Protein AF-A0A0D2YF68-F1 (afdb_monomer_lite)

Foldseek 3Di:
DVVVVDDDDDDDDDDFQQFQAPGRHQDPVDPLRDDDLDDLVSLLVSLVRGDADFLDPPSRNLLSCCVPPQQVVQCVVVVRFGWFWWADPVRDIDIDRDSVVVSVCRNVVVQTSVGSSVSSSVSVCVVSVVVNVVCVVDPVSVVVCCVVDPDDDDPDD

pLDDT: mean 88.06, std 10.95, range [47.25, 97.62]

Radius of gyration: 19.07 Å; chains: 1; bounding box: 43×55×58 Å

Organism: Fusarium oxysporum (strain Fo5176) (NCBI:txid660025)

InterPro domains:
  IPR002305 Aminoacyl-tRNA synthetase, class Ic [PF00579] (5-128)
  IPR050489 Tyrosine--tRNA ligase [PTHR46264] (6-148)

Sequence (157 aa):
MPKLGYKVRAHLMNAMVPGLGEAQKMSSSEPSSKINLDTPEEVAKKLRKAVCVPKQVEGNGIIAFIEHVIFHVESLKTGGKPRFTAETREGEVLVYEDIFQLKEDYESDTLTPQILKPALIKALNDLLGPTRKDFDANEDSKRVADLAYPAEVKPEE

Structure (mmCIF, N/CA/C/O backbone):
data_AF-A0A0D2YF68-F1
#
_entry.id   AF-A0A0D2YF68-F1
#
loop_
_atom_site.group_PDB
_atom_site.id
_atom_site.type_symbol
_atom_site.label_atom_id
_atom_site.label_alt_id
_atom_site.label_comp_id
_atom_site.label_asym_id
_atom_site.label_entity_id
_atom_site.label_seq_id
_atom_site.pdbx_PDB_ins_code
_atom_site.Cartn_x
_atom_site.Cartn_y
_atom_site.Cartn_z
_atom_site.occupancy
_atom_site.B_iso_or_equiv
_atom_site.auth_seq_id
_atom_site.auth_comp_id
_atom_site.auth_asym_id
_atom_site.auth_atom_id
_atom_site.pdbx_PDB_model_num
ATOM 1 N N . MET A 1 1 ? -5.667 -20.732 -29.739 1.00 65.62 1 MET A N 1
ATOM 2 C CA . MET A 1 1 ? -6.301 -20.388 -31.031 1.00 65.62 1 MET A CA 1
ATOM 3 C C . MET A 1 1 ? -6.826 -21.667 -31.686 1.00 65.62 1 MET A C 1
ATOM 5 O O . MET A 1 1 ? -6.133 -22.243 -32.518 1.00 65.62 1 MET A O 1
ATOM 9 N N . PRO 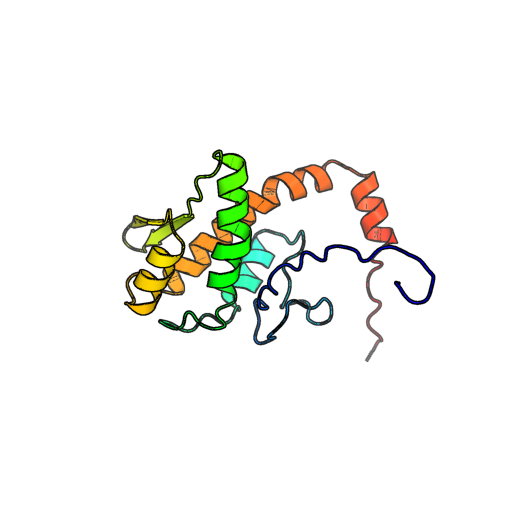A 1 2 ? -8.023 -22.142 -31.297 1.00 81.75 2 PRO A N 1
ATOM 10 C CA . PRO A 1 2 ? -8.534 -23.449 -31.736 1.00 81.75 2 PRO A CA 1
ATOM 11 C C . PRO A 1 2 ? -8.757 -23.540 -33.247 1.00 81.75 2 PRO A C 1
ATOM 13 O O . PRO A 1 2 ? -8.491 -24.573 -33.846 1.00 81.75 2 PRO A O 1
ATOM 16 N N . LYS A 1 3 ? -9.143 -22.420 -33.878 1.00 87.88 3 LYS A N 1
ATOM 17 C CA . LYS A 1 3 ? -9.296 -22.302 -35.339 1.00 87.88 3 LYS A CA 1
ATOM 18 C C . LYS A 1 3 ? -7.991 -22.517 -36.122 1.00 87.88 3 LYS A C 1
ATOM 20 O O . LYS A 1 3 ? -8.045 -22.783 -37.311 1.00 87.88 3 LYS A O 1
ATOM 25 N N . LEU A 1 4 ? -6.839 -22.413 -35.457 1.00 92.50 4 LEU A N 1
ATOM 26 C CA . LEU A 1 4 ? -5.508 -22.672 -36.017 1.00 92.50 4 LEU A CA 1
ATOM 27 C C . LEU A 1 4 ? -4.939 -24.032 -35.555 1.00 92.50 4 LEU A C 1
ATOM 29 O O . LEU A 1 4 ? -3.745 -24.267 -35.679 1.00 92.50 4 LEU A O 1
ATOM 33 N N . GLY A 1 5 ? -5.760 -24.911 -34.963 1.00 91.88 5 GLY A N 1
ATOM 34 C CA . GLY A 1 5 ? -5.340 -26.241 -34.495 1.00 91.88 5 GLY A CA 1
ATOM 35 C C . GLY A 1 5 ? -4.608 -26.262 -33.146 1.00 91.88 5 GLY A C 1
ATOM 36 O O . GLY A 1 5 ? -4.241 -27.329 -32.658 1.00 91.88 5 GLY A O 1
ATOM 37 N N . TYR A 1 6 ? -4.417 -25.109 -32.495 1.00 93.38 6 TYR A N 1
ATOM 38 C CA . TYR A 1 6 ? -3.774 -25.042 -31.180 1.00 93.38 6 TYR A CA 1
ATOM 39 C C . TYR A 1 6 ? -4.748 -25.326 -30.034 1.00 93.38 6 TYR A C 1
ATOM 41 O O . TYR A 1 6 ? -5.864 -24.798 -30.007 1.00 93.38 6 TYR A O 1
ATOM 49 N N . LYS A 1 7 ? -4.271 -26.057 -29.017 1.00 92.94 7 LYS A N 1
ATOM 50 C CA . LYS A 1 7 ? -5.004 -26.311 -27.766 1.00 92.94 7 LYS A CA 1
ATOM 51 C C . LYS A 1 7 ? -5.446 -25.005 -27.089 1.00 92.94 7 LYS A C 1
ATOM 53 O O . LYS A 1 7 ? -4.737 -23.993 -27.124 1.00 92.94 7 LYS A O 1
ATOM 58 N N . VAL A 1 8 ? -6.623 -25.039 -26.460 1.00 91.19 8 VAL A N 1
ATOM 59 C CA . VAL A 1 8 ? -7.107 -23.955 -25.590 1.00 91.19 8 VAL A CA 1
ATOM 60 C C . VAL A 1 8 ? -6.171 -23.838 -24.385 1.00 91.19 8 VAL A C 1
ATOM 62 O O . VAL A 1 8 ? -5.660 -24.841 -23.888 1.00 91.19 8 VAL A O 1
ATOM 65 N N . ARG A 1 9 ? -5.907 -22.606 -23.950 1.00 92.56 9 ARG A N 1
ATOM 66 C CA . ARG A 1 9 ? -5.086 -22.314 -22.773 1.00 92.56 9 ARG A CA 1
ATOM 67 C C . ARG A 1 9 ? -5.986 -21.968 -21.594 1.00 92.56 9 ARG A C 1
ATOM 69 O O . ARG A 1 9 ? -7.049 -21.381 -21.788 1.00 92.56 9 ARG A O 1
ATOM 76 N N . ALA A 1 10 ? -5.547 -22.333 -20.396 1.00 93.56 10 ALA A N 1
ATOM 77 C CA . ALA A 1 10 ? -6.117 -21.781 -19.178 1.00 93.56 10 ALA A CA 1
ATOM 78 C C . ALA A 1 10 ? -5.748 -20.293 -19.089 1.00 93.56 10 ALA A C 1
ATOM 80 O O . ALA A 1 10 ? -4.631 -19.916 -19.447 1.00 93.56 10 ALA A O 1
ATOM 81 N N . HIS A 1 11 ? -6.686 -19.469 -18.625 1.00 92.75 11 HIS A N 1
ATOM 82 C CA . HIS A 1 11 ? -6.472 -18.045 -18.383 1.00 92.75 11 HIS A CA 1
ATOM 83 C C . HIS A 1 11 ? -6.712 -17.786 -16.900 1.00 92.75 11 HIS A C 1
ATOM 85 O O . HIS A 1 11 ? -7.799 -18.054 -16.393 1.00 92.75 11 HIS A O 1
ATOM 91 N N . LEU A 1 12 ? -5.685 -17.297 -16.215 1.00 91.44 12 LEU A N 1
ATOM 92 C CA . LEU A 1 12 ? -5.753 -16.856 -14.828 1.00 91.44 12 LEU A CA 1
ATOM 93 C C . LEU A 1 12 ? -5.704 -15.332 -14.864 1.00 91.44 12 LEU A C 1
ATOM 95 O O . LEU A 1 12 ? -4.731 -14.763 -15.354 1.00 91.44 12 LEU A O 1
ATOM 99 N N . MET A 1 13 ? -6.779 -14.688 -14.422 1.00 89.56 13 MET A N 1
ATOM 100 C CA . MET A 1 13 ? -6.918 -13.233 -14.443 1.00 89.56 13 MET A CA 1
ATOM 101 C C . MET A 1 13 ? -6.995 -12.743 -13.004 1.00 89.56 13 MET A C 1
ATOM 103 O O . MET A 1 13 ? -7.874 -13.163 -12.254 1.00 89.56 13 MET A O 1
ATOM 107 N N . ASN A 1 14 ? -6.062 -11.882 -12.613 1.00 85.00 14 ASN A N 1
ATOM 108 C CA . ASN A 1 14 ? -6.109 -11.209 -11.325 1.00 85.00 14 ASN A CA 1
ATOM 109 C C . ASN A 1 14 ? -7.196 -10.125 -11.324 1.00 85.00 14 ASN A C 1
ATOM 111 O O . ASN A 1 14 ? -7.542 -9.567 -12.367 1.00 85.00 14 ASN A O 1
ATOM 115 N N . ALA A 1 15 ? -7.712 -9.813 -10.137 1.00 82.12 15 ALA A N 1
ATOM 116 C CA . ALA A 1 15 ? -8.609 -8.680 -9.961 1.00 82.12 15 ALA A CA 1
ATOM 117 C C . ALA A 1 15 ? -7.890 -7.361 -10.293 1.00 82.12 15 ALA A C 1
ATOM 119 O O . ALA A 1 15 ? -6.681 -7.215 -10.086 1.00 82.12 15 ALA A O 1
ATOM 120 N N . MET A 1 16 ? -8.653 -6.395 -10.802 1.00 78.56 16 MET A N 1
ATOM 121 C CA . MET A 1 16 ? -8.157 -5.044 -11.042 1.00 78.56 16 MET A CA 1
ATOM 122 C C . MET A 1 16 ? -8.136 -4.278 -9.724 1.00 78.56 16 MET A C 1
ATOM 124 O O . MET A 1 16 ? -9.183 -4.062 -9.119 1.00 78.56 16 MET A O 1
ATOM 128 N N . VAL A 1 17 ? -6.952 -3.845 -9.297 1.00 79.50 17 VAL A N 1
ATOM 129 C CA . VAL A 1 17 ? -6.811 -2.992 -8.113 1.00 79.50 17 VAL A CA 1
ATOM 130 C C . VAL A 1 17 ? -7.228 -1.559 -8.488 1.00 79.50 17 VAL A C 1
ATOM 132 O O . VAL A 1 17 ? -6.707 -1.027 -9.478 1.00 79.50 17 VAL A O 1
ATOM 135 N N . PRO A 1 18 ? -8.160 -0.930 -7.746 1.00 79.44 18 PRO A N 1
ATOM 136 C CA . PRO A 1 18 ? -8.562 0.453 -7.982 1.00 79.44 18 PRO A CA 1
ATOM 137 C C . PRO A 1 18 ? -7.382 1.429 -7.892 1.00 79.44 18 PRO A C 1
ATOM 139 O O . PRO A 1 18 ? -6.386 1.170 -7.214 1.00 79.44 18 PRO A O 1
ATOM 142 N N . GLY A 1 19 ? -7.503 2.565 -8.580 1.00 72.31 19 GLY A N 1
ATOM 143 C CA . GLY A 1 19 ? -6.541 3.659 -8.470 1.00 72.31 19 GLY A CA 1
ATOM 144 C C . GLY A 1 19 ? -6.500 4.264 -7.067 1.00 72.31 19 GLY A C 1
ATOM 145 O O . GLY A 1 19 ? -7.449 4.155 -6.295 1.00 72.31 19 GLY A O 1
ATOM 146 N N . LEU A 1 20 ? -5.387 4.926 -6.739 1.00 71.69 20 LEU A N 1
ATOM 147 C CA . LEU A 1 20 ? -5.269 5.667 -5.480 1.00 71.69 20 LEU A CA 1
ATOM 148 C C . LEU A 1 20 ? -5.943 7.046 -5.552 1.00 71.69 20 LEU A C 1
ATOM 150 O O . LEU A 1 20 ? -6.283 7.602 -4.519 1.00 71.69 20 LEU A O 1
ATOM 154 N N . GLY A 1 21 ? -6.133 7.616 -6.743 1.00 64.69 21 GLY A N 1
ATOM 155 C CA . GLY A 1 21 ? -6.812 8.904 -6.938 1.00 64.69 21 GLY A CA 1
ATOM 156 C C . GLY A 1 21 ? -8.324 8.774 -7.145 1.00 64.69 21 GLY A C 1
ATOM 157 O O . GLY A 1 21 ? -8.923 7.758 -6.818 1.00 64.69 21 GLY A O 1
ATOM 158 N N . GLU A 1 22 ? -8.935 9.799 -7.745 1.00 58.62 22 GLU A N 1
ATOM 159 C CA . GLU A 1 22 ? -10.323 9.737 -8.246 1.00 58.62 22 GLU A CA 1
ATOM 160 C C . GLU A 1 22 ? -10.471 8.786 -9.447 1.00 58.62 22 GLU A C 1
ATOM 162 O O . GLU A 1 22 ? -11.573 8.364 -9.795 1.00 58.62 22 GLU A O 1
ATOM 167 N N . ALA A 1 23 ? -9.356 8.418 -10.082 1.00 58.28 23 ALA A N 1
ATOM 168 C CA . ALA A 1 23 ? -9.344 7.470 -11.178 1.00 58.28 23 ALA A CA 1
ATOM 169 C C . ALA A 1 23 ? -9.698 6.052 -10.709 1.00 58.28 23 ALA A C 1
ATOM 171 O O . ALA A 1 23 ? -9.036 5.455 -9.861 1.00 58.28 23 ALA A O 1
ATOM 172 N N . GLN A 1 24 ? -10.684 5.455 -11.382 1.00 60.31 24 GLN A N 1
ATOM 173 C CA . GLN A 1 24 ? -11.132 4.075 -11.166 1.00 60.31 24 GLN A CA 1
ATOM 174 C C . GLN A 1 24 ? -10.032 3.026 -11.445 1.00 60.31 24 GLN A C 1
ATOM 176 O O . GLN A 1 24 ? -10.171 1.861 -11.074 1.00 60.31 24 GLN A O 1
ATOM 181 N N . LYS A 1 25 ? -8.933 3.413 -12.107 1.00 65.50 25 LYS A N 1
ATOM 182 C CA . LYS A 1 25 ? -7.824 2.533 -12.501 1.00 65.50 25 LYS A CA 1
ATOM 183 C C . LYS A 1 25 ? -6.484 3.190 -12.184 1.00 65.50 25 LYS A C 1
ATOM 185 O O . LYS A 1 25 ? -6.302 4.371 -12.464 1.00 65.50 25 LYS A O 1
ATOM 190 N N . MET A 1 26 ? -5.521 2.411 -11.689 1.00 62.38 26 MET A N 1
ATOM 191 C CA . MET A 1 26 ? -4.115 2.827 -11.716 1.00 62.38 26 MET A CA 1
ATOM 192 C C . MET A 1 26 ? -3.665 2.929 -13.179 1.00 62.38 26 MET A C 1
ATOM 194 O O . MET A 1 26 ? -3.656 1.925 -13.892 1.00 62.38 26 MET A O 1
ATOM 198 N N . SER A 1 27 ? -3.322 4.132 -13.644 1.00 65.06 27 SER A N 1
ATOM 199 C CA . SER A 1 27 ? -2.884 4.371 -15.022 1.00 65.06 27 SER A CA 1
ATOM 200 C C . SER A 1 27 ? -1.593 5.180 -15.050 1.00 65.06 27 SER A C 1
ATOM 202 O O . SER A 1 27 ? -1.402 6.112 -14.274 1.00 65.06 27 SER A O 1
ATOM 204 N N . SER A 1 28 ? -0.703 4.867 -15.994 1.00 63.16 28 SER A N 1
ATOM 205 C CA . SER A 1 28 ? 0.512 5.661 -16.206 1.00 63.16 28 SER A CA 1
ATOM 206 C C . SER A 1 28 ? 0.240 7.077 -16.710 1.00 63.16 28 SER A C 1
ATOM 208 O O . SER A 1 28 ? 1.127 7.913 -16.575 1.00 63.16 28 SER A O 1
ATOM 210 N N . SER A 1 29 ? -0.959 7.345 -17.236 1.00 64.12 29 SER A N 1
ATOM 211 C CA . SER A 1 29 ? -1.376 8.659 -17.742 1.00 64.12 29 SER A CA 1
ATOM 212 C C . SER A 1 29 ? -1.623 9.693 -16.640 1.00 64.12 29 SER A C 1
ATOM 214 O O . SER A 1 29 ? -1.564 10.885 -16.911 1.00 64.12 29 SER A O 1
ATOM 216 N N . GLU A 1 30 ? -1.879 9.257 -15.403 1.00 66.56 30 GLU A N 1
ATOM 217 C CA . GLU A 1 30 ? -2.088 10.149 -14.261 1.00 66.56 30 GLU A CA 1
ATOM 218 C C . GLU A 1 30 ? -0.990 9.924 -13.215 1.00 66.56 30 GLU A C 1
ATOM 220 O O . GLU A 1 30 ? -1.040 8.932 -12.474 1.00 66.56 30 GLU A O 1
ATOM 225 N N . PRO A 1 31 ? -0.004 10.834 -13.102 1.00 68.94 31 PRO A N 1
ATOM 226 C CA . PRO A 1 31 ? 1.150 10.657 -12.218 1.00 68.94 31 PRO A CA 1
ATOM 227 C C . PRO A 1 31 ? 0.793 10.445 -10.738 1.00 68.94 31 PRO A C 1
ATOM 229 O O . PRO A 1 31 ? 1.525 9.775 -10.010 1.00 68.94 31 PRO A O 1
ATOM 232 N N . SER A 1 32 ? -0.337 10.996 -10.280 1.00 69.56 32 SER A N 1
ATOM 233 C CA . SER A 1 32 ? -0.834 10.841 -8.907 1.00 69.56 32 SER A CA 1
ATOM 234 C C . SER A 1 32 ? -1.592 9.538 -8.654 1.00 69.56 32 SER A C 1
ATOM 236 O O . SER A 1 32 ? -1.812 9.201 -7.494 1.00 69.56 32 SER A O 1
ATOM 238 N N . SER A 1 33 ? -1.995 8.811 -9.700 1.00 72.50 33 SER A N 1
ATOM 239 C CA . SER A 1 33 ? -2.818 7.599 -9.574 1.00 72.50 33 SER A CA 1
ATOM 240 C C . SER A 1 33 ? -2.006 6.330 -9.285 1.00 72.50 33 SER A C 1
ATOM 242 O O . SER A 1 33 ? -2.585 5.327 -8.867 1.00 72.50 33 SER A O 1
ATOM 244 N N . LYS A 1 34 ? -0.678 6.375 -9.480 1.00 78.88 34 LYS A N 1
ATOM 245 C CA . LYS A 1 34 ? 0.250 5.243 -9.329 1.00 78.88 34 LYS A CA 1
ATOM 246 C C . LYS A 1 34 ? 1.344 5.512 -8.296 1.00 78.88 34 LYS A C 1
ATOM 248 O O . LYS A 1 34 ? 1.860 6.629 -8.207 1.00 78.88 34 LYS A O 1
ATOM 253 N N . ILE A 1 35 ? 1.740 4.466 -7.576 1.00 82.44 35 ILE A N 1
ATOM 254 C CA . ILE A 1 35 ? 2.965 4.442 -6.766 1.00 82.44 35 ILE A CA 1
ATOM 255 C C . ILE A 1 35 ? 4.047 3.735 -7.579 1.00 82.44 35 ILE A C 1
ATOM 257 O O . ILE A 1 35 ? 3.830 2.620 -8.049 1.00 82.44 35 ILE A O 1
ATOM 261 N N . ASN A 1 36 ? 5.182 4.400 -7.773 1.00 83.44 36 ASN A N 1
ATOM 262 C CA . ASN A 1 36 ? 6.365 3.823 -8.409 1.00 83.44 36 ASN A CA 1
ATOM 263 C C . ASN A 1 36 ? 7.423 3.497 -7.334 1.00 83.44 36 ASN A C 1
ATOM 265 O O . ASN A 1 36 ? 7.112 3.458 -6.142 1.00 83.44 36 ASN A O 1
ATOM 269 N N . LEU A 1 37 ? 8.690 3.359 -7.728 1.00 84.56 37 LEU A N 1
ATOM 270 C CA . LEU A 1 37 ? 9.867 3.488 -6.855 1.00 84.56 37 LEU A CA 1
ATOM 271 C C . LEU A 1 37 ? 10.043 4.923 -6.300 1.00 84.56 37 LEU A C 1
ATOM 273 O O . LEU A 1 37 ? 11.149 5.432 -6.169 1.00 84.56 37 LEU A O 1
ATOM 277 N N . ASP A 1 38 ? 8.928 5.579 -5.976 1.00 87.06 38 ASP A N 1
ATOM 278 C CA . ASP A 1 38 ? 8.862 6.931 -5.437 1.00 87.06 38 ASP A CA 1
ATOM 279 C C . ASP A 1 38 ? 9.583 7.001 -4.088 1.00 87.06 38 ASP A C 1
ATOM 281 O O . ASP A 1 38 ? 9.700 5.994 -3.387 1.00 87.06 38 ASP A O 1
ATOM 285 N N . THR A 1 39 ? 9.991 8.188 -3.661 1.00 92.50 39 THR A N 1
ATOM 286 C CA . THR A 1 39 ? 10.538 8.420 -2.317 1.00 92.50 39 THR A CA 1
ATOM 287 C C . THR A 1 39 ? 9.477 8.217 -1.221 1.00 92.50 39 THR A C 1
ATOM 289 O O . THR A 1 39 ? 8.270 8.258 -1.489 1.00 92.50 39 THR A O 1
ATOM 292 N N . PRO A 1 40 ? 9.876 8.021 0.054 1.00 94.31 40 PRO A N 1
ATOM 293 C CA . PRO A 1 40 ? 8.914 7.899 1.150 1.00 94.31 40 PRO A CA 1
ATOM 294 C C . PRO A 1 40 ? 7.938 9.072 1.274 1.00 94.31 40 PRO A C 1
ATOM 296 O O . PRO A 1 40 ? 6.760 8.880 1.591 1.00 94.31 40 PRO A O 1
ATOM 299 N N . GLU A 1 41 ? 8.418 10.280 0.991 1.00 93.19 41 GLU A N 1
ATOM 300 C CA . GLU A 1 41 ? 7.632 11.509 1.045 1.00 93.19 41 GLU A CA 1
ATOM 301 C C . GLU A 1 41 ? 6.586 11.568 -0.071 1.00 93.19 41 GLU A C 1
ATOM 303 O O . GLU A 1 41 ? 5.437 11.946 0.169 1.00 93.19 41 GLU A O 1
ATOM 308 N N . GLU A 1 42 ? 6.949 11.141 -1.279 1.00 91.50 42 GLU A N 1
ATOM 309 C CA . GLU A 1 42 ? 6.043 11.075 -2.425 1.00 91.50 42 GLU A CA 1
ATOM 310 C C . GLU A 1 42 ? 4.953 10.022 -2.232 1.00 91.50 42 GLU A C 1
ATOM 312 O O . GLU A 1 42 ? 3.780 10.313 -2.482 1.00 91.50 42 GLU A O 1
ATOM 317 N N . VAL A 1 43 ? 5.304 8.843 -1.705 1.00 92.50 43 VAL A N 1
ATOM 318 C CA . VAL A 1 43 ? 4.325 7.814 -1.312 1.00 92.50 43 VAL A CA 1
ATOM 319 C C . VAL A 1 43 ? 3.332 8.391 -0.306 1.00 92.50 43 VAL A C 1
ATOM 321 O O . VAL A 1 43 ? 2.117 8.303 -0.502 1.00 92.50 43 VAL A O 1
ATOM 324 N N . ALA A 1 44 ? 3.834 9.055 0.740 1.00 93.12 44 ALA A N 1
ATOM 325 C CA . ALA A 1 44 ? 2.986 9.688 1.742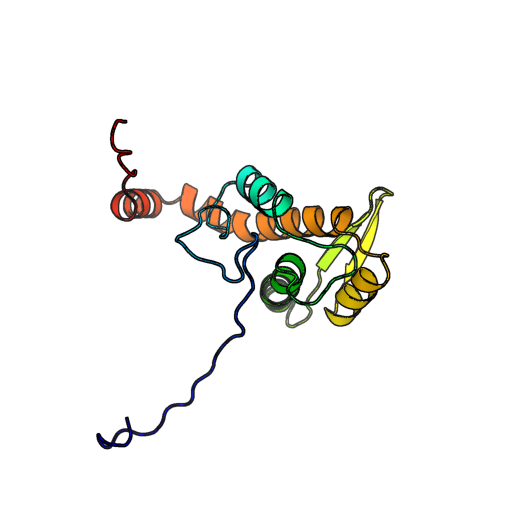 1.00 93.12 44 ALA A CA 1
ATOM 326 C C . ALA A 1 44 ? 2.093 10.780 1.132 1.00 93.12 44 ALA A C 1
ATOM 328 O O . ALA A 1 44 ? 0.909 10.868 1.455 1.00 93.12 44 ALA A O 1
ATOM 329 N N . LYS A 1 45 ? 2.626 11.602 0.222 1.00 91.69 45 LYS A N 1
ATOM 330 C CA . LYS A 1 45 ? 1.879 12.657 -0.476 1.00 91.69 45 LYS A CA 1
ATOM 331 C C . LYS A 1 45 ? 0.751 12.083 -1.335 1.00 91.69 45 LYS A C 1
ATOM 333 O O . LYS A 1 45 ? -0.363 12.604 -1.272 1.00 91.69 45 LYS A O 1
ATOM 338 N N . LYS A 1 46 ? 1.012 11.021 -2.103 1.00 90.25 46 LYS A N 1
ATOM 339 C CA . LYS A 1 46 ? 0.013 10.357 -2.958 1.00 90.25 46 LYS A CA 1
ATOM 340 C C . LYS A 1 46 ? -1.090 9.705 -2.121 1.00 90.25 46 LYS A C 1
ATOM 342 O O . LYS A 1 46 ? -2.263 9.988 -2.339 1.00 90.25 46 LYS A O 1
ATOM 347 N N . LEU A 1 47 ? -0.729 8.938 -1.091 1.00 91.19 47 LEU A N 1
ATOM 348 C CA . LEU A 1 47 ? -1.701 8.254 -0.225 1.00 91.19 47 LEU A CA 1
ATOM 349 C C . LEU A 1 47 ? -2.512 9.205 0.660 1.00 91.19 47 LEU A C 1
ATOM 351 O O . LEU A 1 47 ? -3.682 8.949 0.937 1.00 91.19 47 LEU A O 1
ATOM 355 N N . ARG A 1 48 ? -1.941 10.340 1.079 1.00 90.75 48 ARG A N 1
ATOM 356 C CA . ARG A 1 48 ? -2.716 11.378 1.778 1.00 90.75 48 ARG A CA 1
ATOM 357 C C . ARG A 1 48 ? -3.810 11.952 0.880 1.00 90.75 48 ARG A C 1
ATOM 359 O O . ARG A 1 48 ? -4.939 12.091 1.346 1.00 90.75 48 ARG A O 1
ATOM 366 N N . LYS A 1 49 ? -3.488 12.216 -0.392 1.00 88.81 49 LYS A N 1
ATOM 367 C CA . LYS A 1 49 ? -4.431 12.717 -1.407 1.00 88.81 49 LYS A CA 1
ATOM 368 C C . LYS A 1 49 ? -5.431 11.674 -1.898 1.00 88.81 49 LYS A C 1
ATOM 370 O O . LYS A 1 49 ? -6.430 12.052 -2.494 1.00 88.81 49 LYS A O 1
ATOM 375 N N . ALA A 1 50 ? -5.167 10.395 -1.656 1.00 88.81 50 ALA A N 1
ATOM 376 C CA . ALA A 1 50 ? -6.019 9.324 -2.131 1.00 88.81 50 ALA A CA 1
ATOM 377 C C . ALA A 1 50 ? -7.450 9.419 -1.590 1.00 88.81 50 ALA A C 1
ATOM 379 O O . ALA A 1 50 ? -7.655 9.768 -0.421 1.00 88.81 50 ALA A O 1
ATOM 380 N N . VAL A 1 51 ? -8.435 9.072 -2.415 1.00 88.56 51 VAL A N 1
ATOM 381 C CA . VAL A 1 51 ? -9.838 9.047 -1.987 1.00 88.56 51 VAL A CA 1
ATOM 382 C C . VAL A 1 51 ? -10.032 7.887 -1.010 1.00 88.56 51 VAL A C 1
ATOM 384 O O . VAL A 1 51 ? -9.642 6.754 -1.277 1.00 88.56 51 VAL A O 1
ATOM 387 N N . CYS A 1 52 ? -10.579 8.182 0.169 1.00 91.44 52 CYS A N 1
ATOM 388 C CA . CYS A 1 52 ? -10.802 7.203 1.233 1.00 91.44 52 CYS A CA 1
ATOM 389 C C . CYS A 1 52 ? -11.979 7.693 2.081 1.00 91.44 52 CYS A C 1
ATOM 391 O O . CYS A 1 52 ? -11.795 8.442 3.044 1.00 91.44 52 CYS A O 1
ATOM 393 N N . VAL A 1 53 ? -13.188 7.370 1.625 1.00 93.06 53 VAL A N 1
ATOM 394 C CA . VAL A 1 53 ? -14.438 7.833 2.233 1.00 93.06 53 VAL A CA 1
ATOM 395 C C . VAL A 1 53 ? -14.706 7.015 3.504 1.00 93.06 53 VAL A C 1
ATOM 397 O O . VAL A 1 53 ? -14.694 5.787 3.422 1.00 93.06 53 VAL A O 1
ATOM 400 N N . PRO A 1 54 ? -14.944 7.652 4.671 1.00 95.50 54 PRO A N 1
ATOM 401 C CA . PRO A 1 54 ? -15.240 6.936 5.913 1.00 95.50 54 PRO A CA 1
ATOM 402 C C . PRO A 1 54 ? -16.394 5.941 5.745 1.00 95.50 54 PRO A C 1
ATOM 404 O O . PRO A 1 54 ? -17.381 6.263 5.086 1.00 95.50 54 PRO A O 1
ATOM 407 N N . LYS A 1 55 ? -16.281 4.756 6.358 1.00 96.38 55 LYS A N 1
ATOM 408 C CA . LYS A 1 55 ? -17.298 3.682 6.345 1.00 96.38 55 LYS A CA 1
ATOM 409 C C . LYS A 1 55 ? -17.637 3.097 4.974 1.00 96.38 55 LYS A C 1
ATOM 411 O O . LYS A 1 55 ? -18.518 2.251 4.878 1.00 96.38 55 LYS A O 1
ATOM 416 N N . GLN A 1 56 ? -16.950 3.514 3.913 1.00 94.19 56 GLN A N 1
ATOM 417 C CA . GLN A 1 56 ? -17.168 3.001 2.567 1.00 94.19 56 GLN A CA 1
ATOM 418 C C . GLN A 1 56 ? -16.031 2.062 2.156 1.00 94.19 56 GLN A C 1
ATOM 420 O O . GLN A 1 56 ? -14.911 2.495 1.865 1.00 94.19 56 GLN A O 1
ATOM 425 N N . VAL A 1 57 ? -16.335 0.766 2.106 1.00 93.12 57 VAL A N 1
ATOM 426 C CA . VAL A 1 57 ? -15.394 -0.272 1.662 1.00 93.12 57 VAL A CA 1
ATOM 427 C C . VAL A 1 57 ? -15.402 -0.429 0.142 1.00 93.12 57 VAL A C 1
ATOM 429 O O . VAL A 1 57 ? -14.348 -0.571 -0.480 1.00 93.12 57 VAL A O 1
ATOM 432 N N . GLU A 1 58 ? -16.582 -0.382 -0.478 1.00 89.31 58 GLU A N 1
ATOM 433 C CA . GLU A 1 58 ? -16.724 -0.591 -1.917 1.00 89.31 58 GLU A CA 1
ATOM 434 C C . GLU A 1 58 ? -16.063 0.537 -2.723 1.00 89.31 58 GLU A C 1
ATOM 436 O O . GLU A 1 58 ? -16.308 1.724 -2.496 1.00 89.31 58 GLU A O 1
ATOM 441 N N . GLY A 1 59 ? -15.200 0.158 -3.671 1.00 85.56 59 GLY A N 1
ATOM 442 C CA . GLY A 1 59 ? -14.435 1.099 -4.495 1.00 85.56 59 GLY A CA 1
ATOM 443 C C . GLY A 1 59 ? -13.274 1.789 -3.768 1.00 85.56 59 GLY A C 1
ATOM 444 O O . GLY A 1 59 ? -12.608 2.637 -4.359 1.00 85.56 59 GLY A O 1
ATOM 445 N N . ASN A 1 60 ? -12.992 1.433 -2.511 1.00 90.25 60 ASN A N 1
ATOM 446 C CA . ASN A 1 60 ? -11.934 2.059 -1.726 1.00 90.25 60 ASN A CA 1
ATOM 447 C C . ASN A 1 60 ? -10.552 1.513 -2.115 1.00 90.25 60 ASN A C 1
ATOM 449 O O . ASN A 1 60 ? -10.140 0.432 -1.683 1.00 90.25 60 ASN A O 1
ATOM 453 N N . GLY A 1 61 ? -9.812 2.284 -2.916 1.00 89.00 61 GLY A N 1
ATOM 454 C CA . GLY A 1 61 ? -8.481 1.902 -3.395 1.00 89.00 61 GLY A CA 1
ATOM 455 C C . GLY A 1 61 ? -7.467 1.642 -2.279 1.00 89.00 61 GLY A C 1
ATOM 456 O O . GLY A 1 61 ? -6.593 0.799 -2.444 1.00 89.00 61 GLY A O 1
ATOM 457 N N . ILE A 1 62 ? -7.610 2.287 -1.115 1.00 92.44 62 ILE A N 1
ATOM 458 C CA . ILE A 1 62 ? -6.734 2.064 0.046 1.00 92.44 62 ILE A CA 1
ATOM 459 C C . ILE A 1 62 ? -6.945 0.663 0.625 1.00 92.44 62 ILE A C 1
ATOM 461 O O . ILE A 1 62 ? -5.976 -0.066 0.835 1.00 92.44 62 ILE A O 1
ATOM 465 N N . ILE A 1 63 ? -8.201 0.263 0.837 1.00 94.31 63 ILE A N 1
ATOM 466 C CA . ILE A 1 63 ? -8.538 -1.065 1.371 1.00 94.31 63 ILE A CA 1
ATOM 467 C C . ILE A 1 63 ? -8.174 -2.151 0.361 1.00 94.31 63 ILE A C 1
ATOM 469 O O . ILE A 1 63 ? -7.536 -3.137 0.725 1.00 94.31 63 ILE A O 1
ATOM 473 N N . ALA A 1 64 ? -8.493 -1.941 -0.918 1.00 92.12 64 ALA A N 1
ATOM 474 C CA . ALA A 1 64 ? -8.146 -2.882 -1.978 1.00 92.12 64 ALA A CA 1
ATOM 475 C C . ALA A 1 64 ? -6.626 -3.097 -2.095 1.00 92.12 64 ALA A C 1
ATOM 477 O O . ALA A 1 64 ? -6.174 -4.210 -2.362 1.00 92.12 64 ALA A O 1
ATOM 478 N N . PHE A 1 65 ? -5.820 -2.056 -1.865 1.00 91.81 65 PHE A N 1
ATOM 479 C CA . PHE A 1 65 ? -4.363 -2.181 -1.859 1.00 91.81 65 PHE A CA 1
ATOM 480 C C . PHE A 1 65 ? -3.863 -3.003 -0.662 1.00 91.81 65 PHE A C 1
ATOM 482 O O . PHE A 1 65 ? -2.958 -3.827 -0.803 1.00 91.81 65 PHE A O 1
ATOM 489 N N . ILE A 1 66 ? -4.468 -2.823 0.514 1.00 94.62 66 ILE A N 1
ATOM 490 C CA . ILE A 1 66 ? -4.147 -3.630 1.697 1.00 94.62 66 ILE A CA 1
ATOM 491 C C . ILE A 1 66 ? -4.487 -5.104 1.444 1.00 94.62 66 ILE A C 1
ATOM 493 O O . ILE A 1 66 ? -3.636 -5.966 1.657 1.00 94.62 66 ILE A O 1
ATOM 497 N N . GLU A 1 67 ? -5.678 -5.383 0.914 1.00 93.50 67 GLU A N 1
ATOM 498 C CA . GLU A 1 67 ? -6.163 -6.731 0.598 1.00 93.50 67 GLU A CA 1
ATOM 499 C C . GLU A 1 67 ? -5.295 -7.440 -0.449 1.00 93.50 67 GLU A C 1
ATOM 501 O O . GLU A 1 67 ? -4.810 -8.550 -0.230 1.00 93.50 67 GLU A O 1
ATOM 506 N N . HIS A 1 68 ? -5.072 -6.806 -1.600 1.00 91.31 68 HIS A N 1
ATOM 507 C CA . HIS A 1 68 ? -4.452 -7.472 -2.747 1.00 91.31 68 HIS A CA 1
ATOM 508 C C . HIS A 1 68 ? -2.928 -7.378 -2.781 1.00 91.31 68 HIS A C 1
ATOM 510 O O . HIS A 1 68 ? -2.298 -8.169 -3.480 1.00 91.31 68 HIS A O 1
ATOM 516 N N . VAL A 1 69 ? -2.323 -6.448 -2.037 1.00 92.06 69 VAL A N 1
ATOM 517 C CA . VAL A 1 69 ? -0.864 -6.268 -2.022 1.00 92.06 69 VAL A CA 1
ATOM 518 C C . VAL A 1 69 ? -0.296 -6.587 -0.650 1.00 92.06 69 VAL A C 1
ATOM 520 O O . VAL A 1 69 ? 0.462 -7.544 -0.522 1.00 92.06 69 VAL A O 1
ATOM 523 N N . ILE A 1 70 ? -0.661 -5.827 0.385 1.00 94.31 70 ILE A N 1
ATOM 524 C CA . ILE A 1 70 ? 0.006 -5.928 1.693 1.00 94.31 70 ILE A CA 1
ATOM 525 C C . ILE A 1 70 ? -0.233 -7.293 2.338 1.00 94.31 70 ILE A C 1
ATOM 527 O O . ILE A 1 70 ? 0.725 -7.965 2.709 1.00 94.31 70 ILE A O 1
ATOM 531 N N . PHE A 1 71 ? -1.485 -7.748 2.393 1.00 94.44 71 PHE A N 1
ATOM 532 C CA . PHE A 1 71 ? -1.832 -9.057 2.947 1.00 94.44 71 PHE A CA 1
ATOM 533 C C . PHE A 1 71 ? -1.136 -10.194 2.195 1.00 94.44 71 PHE A C 1
ATOM 535 O O . PHE A 1 71 ? -0.588 -11.102 2.815 1.00 94.44 71 PHE A O 1
ATOM 542 N N . HIS A 1 72 ? -1.107 -10.136 0.863 1.00 92.38 72 HIS A N 1
ATOM 543 C CA . HIS A 1 72 ? -0.475 -11.169 0.043 1.00 92.38 72 HIS A CA 1
ATOM 544 C C . HIS A 1 72 ? 1.043 -11.201 0.238 1.00 92.38 72 HIS A C 1
ATOM 546 O O . HIS A 1 72 ? 1.617 -12.273 0.413 1.00 92.38 72 HIS A O 1
ATOM 552 N N . VAL A 1 73 ? 1.693 -10.037 0.260 1.00 93.06 73 VAL A N 1
ATOM 553 C CA . VAL A 1 73 ? 3.135 -9.932 0.509 1.00 93.06 73 VAL A CA 1
ATOM 554 C C . VAL A 1 73 ? 3.490 -10.435 1.907 1.00 93.06 73 VAL A C 1
ATOM 556 O O . VAL A 1 73 ? 4.439 -11.202 2.050 1.00 93.06 73 VAL A O 1
ATOM 559 N N . GLU A 1 74 ? 2.736 -10.045 2.932 1.00 92.81 74 GLU A N 1
ATOM 560 C CA . GLU A 1 74 ? 2.980 -10.508 4.301 1.00 92.81 74 GLU A CA 1
ATOM 561 C C . GLU A 1 74 ? 2.743 -12.013 4.425 1.00 92.81 74 GLU A C 1
ATOM 563 O O . GLU A 1 74 ? 3.592 -12.718 4.959 1.00 92.81 74 GLU A O 1
ATOM 568 N N . SER A 1 75 ? 1.671 -12.529 3.824 1.00 92.44 75 SER A N 1
ATOM 569 C CA . SER A 1 75 ? 1.405 -13.965 3.740 1.00 92.44 75 SER A CA 1
ATOM 570 C C . SER A 1 75 ? 2.572 -14.741 3.109 1.00 92.44 75 SER A C 1
ATOM 572 O O . SER A 1 75 ? 2.963 -15.791 3.621 1.00 92.44 75 SER A O 1
ATOM 574 N N . LEU A 1 76 ? 3.207 -14.211 2.056 1.00 92.56 76 LEU A N 1
ATOM 575 C CA . LEU A 1 76 ? 4.399 -14.828 1.460 1.00 92.56 76 LEU A CA 1
ATOM 576 C C . LEU A 1 76 ? 5.604 -14.844 2.413 1.00 92.56 76 LEU A C 1
ATOM 578 O O . LEU A 1 76 ? 6.370 -15.806 2.396 1.00 92.56 76 LEU A O 1
ATOM 582 N N . LYS A 1 77 ? 5.774 -13.819 3.257 1.00 89.12 77 LYS A N 1
ATOM 583 C CA . LYS A 1 77 ? 6.869 -13.757 4.243 1.00 89.12 77 LYS A CA 1
ATOM 584 C C . LYS A 1 77 ? 6.637 -14.669 5.448 1.00 89.12 77 LYS A C 1
ATOM 586 O O . LYS A 1 77 ? 7.593 -15.214 5.991 1.00 89.12 77 LYS A O 1
ATOM 591 N N . THR A 1 78 ? 5.389 -14.824 5.882 1.00 89.56 78 THR A N 1
ATOM 592 C CA . THR A 1 78 ? 5.018 -15.517 7.130 1.00 89.56 78 THR A CA 1
ATOM 593 C C . THR A 1 78 ? 4.518 -16.949 6.921 1.00 89.56 78 THR A C 1
ATOM 595 O O . THR A 1 78 ? 4.117 -17.607 7.882 1.00 89.56 78 THR A O 1
ATOM 598 N N . GLY A 1 79 ? 4.538 -17.454 5.684 1.00 90.00 79 GLY A N 1
ATOM 599 C CA . GLY A 1 79 ? 4.130 -18.825 5.368 1.00 90.00 79 GLY A CA 1
ATOM 600 C C . GLY A 1 79 ? 2.613 -19.030 5.357 1.00 90.00 79 GLY A C 1
ATOM 601 O O . GLY A 1 79 ? 2.123 -20.038 5.861 1.00 90.00 79 GLY A O 1
ATOM 602 N N . GLY A 1 80 ? 1.868 -18.080 4.791 1.00 89.38 80 GLY A N 1
ATOM 603 C CA . GLY A 1 80 ? 0.420 -18.172 4.592 1.00 89.38 80 GLY A CA 1
ATOM 604 C C . GLY A 1 80 ? -0.423 -17.382 5.593 1.00 89.38 80 GLY A C 1
ATOM 605 O O . GLY A 1 80 ? -1.639 -17.554 5.610 1.00 89.38 80 GLY A O 1
ATOM 606 N N . LYS A 1 81 ? 0.193 -16.554 6.448 1.00 90.12 81 LYS A N 1
ATOM 607 C CA . LYS A 1 81 ? -0.497 -15.837 7.532 1.00 90.12 81 LYS A CA 1
ATOM 608 C C . LYS A 1 81 ? -0.421 -14.323 7.323 1.00 90.12 81 LYS A C 1
ATOM 610 O O . LYS A 1 81 ? 0.536 -13.700 7.791 1.00 90.12 81 LYS A O 1
ATOM 615 N N . PRO A 1 82 ? -1.369 -13.721 6.589 1.00 93.19 82 PRO A N 1
ATOM 616 C CA . PRO A 1 82 ? -1.368 -12.278 6.403 1.00 93.19 82 PRO A CA 1
ATOM 617 C C . PRO A 1 82 ? -1.510 -11.566 7.752 1.00 93.19 82 PRO A C 1
ATOM 619 O O . PRO A 1 82 ? -2.191 -12.045 8.656 1.00 93.19 82 PRO A O 1
ATOM 622 N N . ARG A 1 83 ? -0.851 -10.415 7.884 1.00 94.06 83 ARG A N 1
ATOM 623 C CA . ARG A 1 83 ? -0.975 -9.550 9.054 1.00 94.06 83 ARG A CA 1
ATOM 624 C C . ARG A 1 83 ? -0.818 -8.098 8.633 1.00 94.06 83 ARG A C 1
ATOM 626 O O . ARG A 1 83 ? 0.106 -7.754 7.905 1.00 94.06 83 ARG A O 1
ATOM 633 N N . PHE A 1 84 ? -1.694 -7.241 9.128 1.00 96.75 84 PHE A N 1
ATOM 634 C CA . PHE A 1 84 ? -1.613 -5.798 8.971 1.00 96.75 84 PHE A CA 1
ATOM 635 C C . PHE A 1 84 ? -1.869 -5.130 10.313 1.00 96.75 84 PHE A C 1
ATOM 637 O O . PHE A 1 84 ? -2.705 -5.578 11.091 1.00 96.75 84 PHE A O 1
ATOM 644 N N . THR A 1 85 ? -1.135 -4.062 10.601 1.00 96.38 85 THR A N 1
ATOM 645 C CA . THR A 1 85 ? -1.240 -3.354 11.876 1.00 96.38 85 THR A CA 1
ATOM 646 C C . THR A 1 85 ? -1.461 -1.876 11.635 1.00 96.38 85 THR A C 1
ATOM 6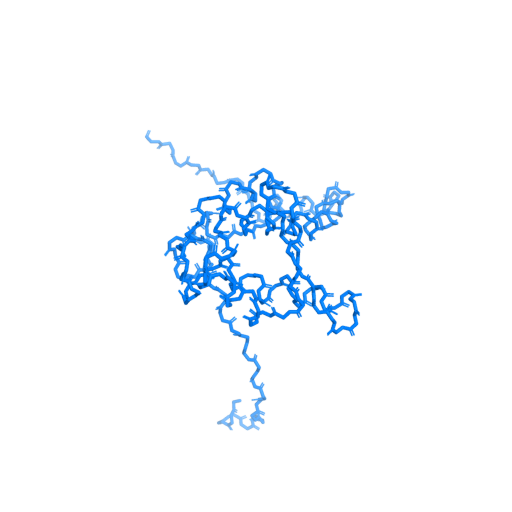48 O O . THR A 1 85 ? -0.727 -1.275 10.845 1.00 96.38 85 THR A O 1
ATOM 651 N N . ALA A 1 86 ? -2.409 -1.287 12.352 1.00 96.44 86 ALA A N 1
ATOM 652 C CA . ALA A 1 86 ? -2.670 0.141 12.334 1.00 96.44 86 ALA A CA 1
ATOM 653 C C . ALA A 1 86 ? -2.666 0.692 13.761 1.00 96.44 86 ALA A C 1
ATOM 655 O O . ALA A 1 86 ? -3.222 0.082 14.665 1.00 96.44 86 ALA A O 1
ATOM 656 N N . GLU A 1 87 ? -2.013 1.831 13.967 1.00 95.06 87 GLU A N 1
ATOM 657 C CA . GLU A 1 87 ? -1.886 2.452 15.286 1.00 95.06 87 GLU A CA 1
ATOM 658 C C . GLU A 1 87 ? -2.835 3.648 15.383 1.00 95.06 87 GLU A C 1
ATOM 660 O O . GLU A 1 87 ? -2.862 4.509 14.495 1.00 95.06 87 GLU A O 1
ATOM 665 N N . THR A 1 88 ? -3.640 3.689 16.441 1.00 92.56 88 THR A N 1
ATOM 666 C CA . THR A 1 88 ? -4.543 4.804 16.718 1.00 92.56 88 THR A CA 1
ATOM 667 C C . THR A 1 88 ? -3.765 5.996 17.275 1.00 92.56 88 THR A C 1
ATOM 669 O O . THR A 1 88 ? -2.618 5.890 17.705 1.00 92.56 88 THR A O 1
ATOM 672 N N . ARG A 1 89 ? -4.396 7.176 17.311 1.00 87.94 89 ARG A N 1
ATOM 673 C CA . ARG A 1 89 ? -3.782 8.367 17.930 1.00 87.94 89 ARG A CA 1
ATOM 674 C C . ARG A 1 89 ? -3.528 8.206 19.429 1.00 87.94 89 ARG A C 1
ATOM 676 O O . ARG A 1 89 ? -2.718 8.941 19.981 1.00 87.94 89 ARG A O 1
ATOM 683 N N . GLU A 1 90 ? -4.234 7.279 20.063 1.00 87.81 90 GLU A N 1
ATOM 684 C CA . GLU A 1 90 ? -4.139 6.979 21.491 1.00 87.81 90 GLU A CA 1
ATOM 685 C C . GLU A 1 90 ? -3.061 5.916 21.779 1.00 87.81 90 GLU A C 1
ATOM 687 O O . GLU A 1 90 ? -2.824 5.580 22.935 1.00 87.81 90 GLU A O 1
ATOM 692 N N . GLY A 1 91 ? -2.372 5.423 20.739 1.00 88.88 91 GLY A N 1
ATOM 693 C CA . GLY A 1 91 ? -1.308 4.421 20.841 1.00 88.88 91 GLY A CA 1
ATOM 694 C C . GLY A 1 91 ? -1.813 2.977 20.882 1.00 88.88 91 GLY A C 1
ATOM 695 O O . GLY A 1 91 ? -1.023 2.054 21.074 1.00 88.88 91 GLY A O 1
ATOM 696 N N . GLU A 1 92 ? -3.116 2.756 20.701 1.00 93.38 92 GLU A N 1
ATOM 697 C CA . GLU A 1 92 ? -3.667 1.411 20.558 1.00 93.38 92 GLU A CA 1
ATOM 698 C C . GLU A 1 92 ? -3.267 0.826 19.199 1.00 93.38 92 GLU A C 1
ATOM 700 O O . GLU A 1 92 ? -3.368 1.488 18.166 1.00 93.38 92 GLU A O 1
ATOM 705 N N . VAL A 1 93 ? -2.813 -0.427 19.189 1.00 95.69 93 VAL A N 1
ATOM 706 C CA . VAL A 1 93 ? -2.429 -1.126 17.960 1.00 95.69 93 VAL A CA 1
ATOM 707 C C . VAL A 1 93 ? -3.540 -2.087 17.562 1.00 95.69 93 VAL A C 1
ATOM 709 O O . VAL A 1 93 ? -3.705 -3.146 18.164 1.00 95.69 93 VAL A O 1
ATOM 712 N N . LEU A 1 94 ? -4.253 -1.737 16.497 1.00 95.69 94 LEU A N 1
ATOM 713 C CA . LEU A 1 94 ? -5.211 -2.602 15.824 1.00 95.69 94 LEU A CA 1
ATOM 714 C C . LEU A 1 94 ? -4.448 -3.597 14.948 1.00 95.69 94 LEU A C 1
ATOM 716 O O . LEU A 1 94 ? -3.573 -3.215 14.164 1.00 95.69 94 LEU A O 1
ATOM 720 N N . VAL A 1 95 ? -4.766 -4.881 15.085 1.00 96.69 95 VAL A N 1
ATOM 721 C CA . VAL A 1 95 ? -4.111 -5.974 14.363 1.00 96.69 95 VAL A CA 1
ATOM 722 C C . VAL A 1 95 ? -5.155 -6.727 13.558 1.00 96.69 95 VAL A C 1
ATOM 724 O O . VAL A 1 95 ? -6.118 -7.239 14.116 1.00 96.69 95 VAL A O 1
ATOM 727 N N . TYR A 1 96 ? -4.908 -6.844 12.260 1.00 97.19 96 TYR A N 1
ATOM 728 C CA . TYR A 1 96 ? -5.773 -7.517 11.306 1.00 97.19 96 TYR A CA 1
ATOM 729 C C . TYR A 1 96 ? -5.037 -8.696 10.689 1.00 97.19 96 TYR A C 1
ATOM 731 O O . TYR A 1 96 ? -4.035 -8.520 9.996 1.00 97.19 96 TYR A O 1
ATOM 739 N N . GLU A 1 97 ? -5.537 -9.899 10.939 1.00 95.38 97 GLU A N 1
ATOM 740 C CA . GLU A 1 97 ? -5.057 -11.138 10.304 1.00 95.38 97 GLU A CA 1
ATOM 741 C C . GLU A 1 97 ? -5.993 -11.593 9.177 1.00 95.38 97 GLU A C 1
ATOM 743 O O . GLU A 1 97 ? -5.689 -12.517 8.428 1.00 95.38 97 GLU A O 1
ATOM 748 N N . ASP A 1 98 ? -7.124 -10.905 9.029 1.00 93.19 98 ASP A N 1
ATOM 749 C CA . ASP A 1 98 ? -8.131 -11.158 8.016 1.00 93.19 98 ASP A CA 1
ATOM 750 C C . ASP A 1 98 ? -8.682 -9.836 7.469 1.00 93.19 98 ASP A C 1
ATOM 752 O O . ASP A 1 98 ? -8.849 -8.847 8.190 1.00 93.19 98 ASP A O 1
ATOM 756 N N . ILE A 1 99 ? -8.939 -9.813 6.162 1.00 95.00 99 ILE A N 1
ATOM 757 C CA . ILE A 1 99 ? -9.456 -8.632 5.485 1.00 95.00 99 ILE A CA 1
ATOM 758 C C . ILE A 1 99 ? -10.918 -8.383 5.857 1.00 95.00 99 ILE A C 1
ATOM 760 O O . ILE A 1 99 ? -11.344 -7.230 5.865 1.00 95.00 99 ILE A O 1
ATOM 764 N N . PHE A 1 100 ? -11.682 -9.429 6.194 1.00 95.94 100 PHE A N 1
ATOM 765 C CA . PHE A 1 100 ? -13.075 -9.270 6.612 1.00 95.94 100 PHE A CA 1
ATOM 766 C C . PHE A 1 100 ? -13.179 -8.448 7.899 1.00 95.94 100 PHE A C 1
ATOM 768 O O . PHE A 1 100 ? -13.941 -7.486 7.928 1.00 95.94 100 PHE A O 1
ATOM 775 N N . GLN A 1 101 ? -12.337 -8.737 8.897 1.00 97.12 101 GLN A N 1
ATOM 776 C CA . GLN A 1 101 ? -12.281 -7.964 10.141 1.00 97.12 101 GLN A CA 1
ATOM 777 C C . GLN A 1 101 ? -11.897 -6.498 9.889 1.00 97.12 101 GLN A C 1
ATOM 779 O O . GLN A 1 101 ? -12.501 -5.588 10.446 1.00 97.12 101 GLN A O 1
ATOM 784 N N . LEU A 1 102 ? -10.922 -6.251 9.008 1.00 97.3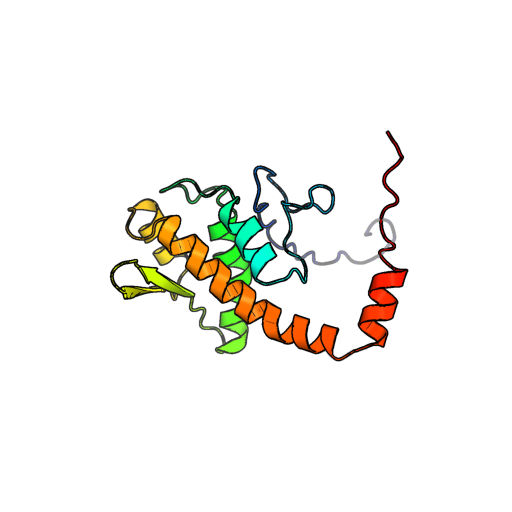8 102 LEU A N 1
ATOM 785 C CA . LEU A 1 102 ? -10.525 -4.886 8.649 1.00 97.38 102 LEU A CA 1
ATOM 786 C C . LEU A 1 102 ? -11.680 -4.109 8.003 1.00 97.38 102 LEU A C 1
ATOM 788 O O . LEU A 1 102 ? -11.876 -2.933 8.304 1.00 97.38 102 LEU A O 1
ATOM 792 N N . LYS A 1 103 ? -12.434 -4.756 7.105 1.00 97.06 103 LYS A N 1
ATOM 793 C CA . LYS A 1 103 ? -13.593 -4.156 6.430 1.00 97.06 103 LYS A CA 1
ATOM 794 C C . LYS A 1 103 ? -14.725 -3.863 7.417 1.00 97.06 103 LYS A C 1
ATOM 796 O O . LYS A 1 103 ? -15.261 -2.761 7.381 1.00 97.06 103 LYS A O 1
ATOM 801 N N . GLU A 1 104 ? -15.025 -4.788 8.324 1.00 97.62 104 GLU A N 1
ATOM 802 C CA . GLU A 1 104 ? -16.036 -4.612 9.377 1.00 97.62 104 GLU A CA 1
ATOM 803 C C . GLU A 1 104 ? -15.687 -3.451 10.323 1.00 97.62 104 GLU A C 1
ATOM 805 O O . GLU A 1 104 ? -16.513 -2.570 10.581 1.00 97.62 104 GLU A O 1
ATOM 810 N N . ASP A 1 105 ? -14.435 -3.379 10.777 1.00 97.25 105 ASP A N 1
ATOM 811 C CA . ASP A 1 105 ? -13.953 -2.272 11.609 1.00 97.25 105 ASP A CA 1
ATOM 812 C C . ASP A 1 105 ? -13.996 -0.932 10.865 1.00 97.25 105 ASP A C 1
ATOM 814 O O . ASP A 1 105 ? -14.236 0.114 11.470 1.00 97.25 105 ASP A O 1
ATOM 818 N N . TYR A 1 106 ? -13.782 -0.942 9.548 1.00 97.56 106 TYR A N 1
ATOM 819 C CA . TYR A 1 106 ? -13.873 0.263 8.731 1.00 97.56 106 TYR A CA 1
ATOM 820 C C . TYR A 1 106 ? -15.321 0.738 8.555 1.00 97.56 106 TYR A C 1
ATOM 822 O O . TYR A 1 106 ? -15.594 1.933 8.667 1.00 97.56 106 TYR A O 1
ATOM 830 N N . GLU A 1 107 ? -16.262 -0.178 8.308 1.00 97.12 107 GLU A N 1
ATOM 831 C CA . GLU A 1 107 ? -17.699 0.117 8.186 1.00 97.12 107 GLU A CA 1
ATOM 832 C C . GLU A 1 107 ? -18.305 0.599 9.511 1.00 97.12 107 GLU A C 1
ATOM 834 O O . GLU A 1 107 ? -19.155 1.495 9.521 1.00 97.12 107 GLU A O 1
ATOM 839 N N . SER A 1 108 ? -17.825 0.060 10.634 1.00 96.62 108 SER A N 1
ATOM 840 C CA . SER A 1 108 ? -18.266 0.426 11.984 1.00 96.62 108 SER A CA 1
ATOM 841 C C . SER A 1 108 ? -17.617 1.697 12.553 1.00 96.62 108 SER A C 1
ATOM 843 O O . SER A 1 108 ? -18.017 2.135 13.629 1.00 96.62 108 SER A O 1
ATOM 845 N N . ASP A 1 109 ? -16.703 2.346 11.815 1.00 94.81 109 ASP A N 1
ATOM 846 C CA . ASP A 1 109 ? -15.924 3.538 12.224 1.00 94.81 109 ASP A CA 1
ATOM 847 C C . ASP A 1 109 ? -14.829 3.298 13.275 1.00 94.81 109 ASP A C 1
ATOM 849 O O . ASP A 1 109 ? -14.183 4.253 13.708 1.00 94.81 109 ASP A O 1
ATOM 853 N N . THR A 1 110 ? -14.586 2.049 13.674 1.00 95.38 110 THR A N 1
ATOM 854 C CA . THR A 1 110 ? -13.473 1.680 14.565 1.00 95.38 110 THR A CA 1
ATOM 855 C C . THR A 1 110 ? -12.130 1.976 13.891 1.00 95.38 110 THR A C 1
ATOM 857 O O . THR A 1 110 ? -11.227 2.574 14.481 1.00 95.38 110 THR A O 1
ATOM 860 N N . LEU A 1 111 ? -12.017 1.626 12.608 1.00 96.06 111 LEU A N 1
ATOM 861 C CA . LEU A 1 111 ? -10.867 1.921 11.764 1.00 96.06 111 LEU A CA 1
ATOM 862 C C . LEU A 1 111 ? -11.190 3.084 10.825 1.00 96.06 111 LEU A C 1
ATOM 864 O O . LEU A 1 111 ? -11.904 2.942 9.839 1.00 96.06 111 LEU A O 1
ATOM 868 N N . THR A 1 112 ? -10.614 4.252 11.089 1.00 96.19 112 THR A N 1
ATOM 869 C CA . THR A 1 112 ? -10.893 5.465 10.305 1.00 96.19 112 THR A CA 1
ATOM 870 C C . THR A 1 112 ? -9.847 5.705 9.208 1.00 96.19 112 THR A C 1
ATOM 872 O O . THR A 1 112 ? -8.711 5.225 9.311 1.00 96.19 112 THR A O 1
ATOM 875 N N . PRO A 1 113 ? -10.139 6.513 8.165 1.00 95.81 113 PRO A N 1
ATOM 876 C CA . PRO A 1 113 ? -9.137 6.909 7.167 1.00 95.81 113 PRO A CA 1
ATOM 877 C C . PRO A 1 113 ? -7.864 7.524 7.771 1.00 95.81 113 PRO A C 1
ATOM 879 O O . PRO A 1 113 ? -6.773 7.368 7.218 1.00 95.81 113 PRO A O 1
ATOM 882 N N . GLN A 1 114 ? -7.995 8.229 8.899 1.00 95.06 114 GLN A N 1
ATOM 883 C CA . GLN A 1 114 ? -6.895 8.877 9.612 1.00 95.06 114 GLN A CA 1
ATOM 884 C C . GLN A 1 114 ? -5.958 7.869 10.286 1.00 95.06 114 GLN A C 1
ATOM 886 O O . GLN A 1 114 ? -4.794 8.204 10.491 1.00 95.06 114 GLN A O 1
ATOM 891 N N . ILE A 1 115 ? -6.450 6.671 10.606 1.00 96.50 115 ILE A N 1
ATOM 892 C CA . ILE A 1 115 ? -5.676 5.555 11.167 1.00 96.50 115 ILE A CA 1
ATOM 893 C C . ILE A 1 115 ? -5.126 4.683 10.027 1.00 96.50 115 ILE A C 1
ATOM 895 O O . ILE A 1 115 ? -3.942 4.345 9.990 1.00 96.50 115 ILE A O 1
ATOM 899 N N . LEU A 1 116 ? -5.967 4.394 9.030 1.00 96.19 116 LEU A N 1
ATOM 900 C CA . LEU A 1 116 ? -5.657 3.481 7.934 1.00 96.19 116 LEU A CA 1
ATOM 901 C C . LEU A 1 116 ? -4.565 4.003 6.990 1.00 96.19 116 LEU A C 1
ATOM 903 O O . LEU A 1 116 ? -3.647 3.266 6.626 1.00 96.19 116 LEU A O 1
ATOM 907 N N . LYS A 1 117 ? -4.636 5.280 6.585 1.00 95.44 117 LYS A N 1
ATOM 908 C CA . LYS A 1 117 ? -3.674 5.855 5.629 1.00 95.44 117 LYS A CA 1
ATOM 909 C C . LYS A 1 117 ? -2.239 5.871 6.171 1.00 95.44 117 LYS A C 1
ATOM 911 O O . LYS A 1 117 ? -1.355 5.425 5.441 1.00 95.44 117 LYS A O 1
ATOM 916 N N . PRO A 1 118 ? -1.954 6.349 7.400 1.00 95.88 118 PRO A N 1
ATOM 917 C CA . PRO A 1 118 ? -0.605 6.278 7.963 1.00 95.88 118 PRO A CA 1
ATOM 918 C C . PRO A 1 118 ? -0.068 4.848 8.065 1.00 95.88 118 PRO A C 1
ATOM 920 O O . PRO A 1 118 ? 1.090 4.614 7.718 1.00 95.88 118 PRO A O 1
ATOM 923 N N . ALA A 1 119 ? -0.915 3.896 8.469 1.00 96.62 119 ALA A N 1
ATOM 924 C CA . ALA A 1 119 ? -0.548 2.487 8.551 1.00 96.62 119 ALA A CA 1
ATOM 925 C C . ALA A 1 119 ? -0.140 1.922 7.180 1.00 96.62 119 ALA A C 1
ATOM 927 O O . ALA A 1 119 ? 0.924 1.315 7.048 1.00 96.62 119 ALA A O 1
ATOM 928 N N . LEU A 1 120 ? -0.922 2.208 6.131 1.00 95.81 120 LEU A N 1
ATOM 929 C CA . LEU A 1 120 ? -0.578 1.808 4.766 1.00 95.81 120 LEU A CA 1
ATOM 930 C C . LEU A 1 120 ? 0.698 2.501 4.259 1.00 95.81 120 LEU A C 1
ATOM 932 O O . LEU A 1 120 ? 1.529 1.844 3.640 1.00 95.81 120 LEU A O 1
ATOM 936 N N . ILE A 1 121 ? 0.891 3.799 4.534 1.00 95.69 121 ILE A N 1
ATOM 937 C CA . ILE A 1 121 ? 2.117 4.532 4.156 1.00 95.69 121 ILE A CA 1
ATOM 938 C C . ILE A 1 121 ? 3.357 3.862 4.757 1.00 95.69 121 ILE A C 1
ATOM 940 O O . ILE A 1 121 ? 4.367 3.718 4.066 1.00 95.69 121 ILE A O 1
ATOM 944 N N . LYS A 1 122 ? 3.291 3.463 6.031 1.00 95.88 122 LYS A N 1
ATOM 945 C CA . LYS A 1 122 ? 4.381 2.755 6.709 1.00 95.88 122 LYS A CA 1
ATOM 946 C C . LYS A 1 122 ? 4.650 1.409 6.034 1.00 95.88 122 LYS A C 1
ATOM 948 O O . LYS A 1 122 ? 5.753 1.200 5.541 1.00 95.88 122 LYS A O 1
ATOM 953 N N . ALA A 1 123 ? 3.621 0.568 5.902 1.00 95.06 123 ALA A N 1
ATOM 954 C CA . ALA A 1 123 ? 3.742 -0.758 5.294 1.00 95.06 123 ALA A CA 1
ATOM 955 C C . ALA A 1 123 ? 4.298 -0.710 3.857 1.00 95.06 123 ALA A C 1
ATOM 957 O O . ALA A 1 123 ? 5.150 -1.514 3.482 1.00 95.06 123 ALA A O 1
ATOM 958 N N . LEU A 1 124 ? 3.862 0.264 3.053 1.00 93.81 124 LEU A N 1
ATOM 959 C CA . LEU A 1 124 ? 4.365 0.458 1.693 1.00 93.81 124 LEU A CA 1
ATOM 960 C C . LEU A 1 124 ? 5.817 0.921 1.652 1.00 93.81 124 LEU A C 1
ATOM 962 O O . LEU A 1 124 ? 6.572 0.487 0.787 1.00 93.81 124 LEU A O 1
ATOM 966 N N . ASN A 1 125 ? 6.227 1.796 2.567 1.00 95.62 125 ASN A N 1
ATOM 967 C CA . ASN A 1 125 ? 7.620 2.222 2.633 1.00 95.62 125 ASN A CA 1
ATOM 968 C C . ASN A 1 125 ? 8.551 1.101 3.086 1.00 95.62 125 ASN A C 1
ATOM 970 O O . ASN A 1 125 ? 9.645 0.985 2.536 1.00 95.62 125 ASN A O 1
ATOM 974 N N . ASP A 1 126 ? 8.097 0.254 4.006 1.00 94.19 126 ASP A N 1
ATOM 975 C CA . ASP A 1 126 ? 8.829 -0.943 4.416 1.00 94.19 126 ASP A CA 1
ATOM 976 C C . ASP A 1 126 ? 8.957 -1.936 3.250 1.00 94.19 126 ASP A C 1
ATOM 978 O O . ASP A 1 126 ? 10.019 -2.522 3.044 1.00 94.19 126 ASP A O 1
ATOM 982 N N . LEU A 1 127 ? 7.908 -2.070 2.428 1.00 93.50 127 LEU A N 1
ATOM 983 C CA . LEU A 1 127 ? 7.926 -2.896 1.219 1.00 93.50 127 LEU A CA 1
ATOM 984 C C . LEU A 1 127 ? 8.859 -2.345 0.126 1.00 93.50 127 LEU A C 1
ATOM 986 O O . LEU A 1 127 ? 9.603 -3.103 -0.494 1.00 93.50 127 LEU A O 1
ATOM 990 N N . LEU A 1 128 ? 8.831 -1.035 -0.124 1.00 94.19 128 LEU A N 1
ATOM 991 C CA . LEU A 1 128 ? 9.644 -0.393 -1.164 1.00 94.19 128 LEU A CA 1
ATOM 992 C C . LEU A 1 128 ? 11.105 -0.192 -0.743 1.00 94.19 128 LEU A C 1
ATOM 994 O O . LEU A 1 128 ? 11.975 -0.068 -1.603 1.00 94.19 128 LEU A O 1
ATOM 998 N N . GLY A 1 129 ? 11.387 -0.159 0.561 1.00 95.12 129 GLY A N 1
ATOM 999 C CA . GLY A 1 129 ? 12.706 0.124 1.124 1.00 95.12 129 GLY A CA 1
ATOM 1000 C C . GLY A 1 129 ? 13.844 -0.730 0.551 1.00 95.12 129 GLY A C 1
ATOM 1001 O O . GLY A 1 129 ? 14.834 -0.150 0.106 1.00 95.12 129 GLY A O 1
ATOM 1002 N N . PRO A 1 130 ? 13.734 -2.073 0.525 1.00 94.69 130 PRO A N 1
ATOM 1003 C CA . PRO A 1 130 ? 14.753 -2.938 -0.068 1.00 94.69 130 PRO A CA 1
ATOM 1004 C C . PRO A 1 130 ? 14.975 -2.646 -1.553 1.00 94.69 130 PRO A C 1
ATOM 1006 O O . PRO A 1 130 ? 16.105 -2.427 -1.968 1.00 94.69 130 PRO A O 1
ATOM 1009 N N . THR A 1 131 ? 13.897 -2.521 -2.330 1.00 93.19 131 THR A N 1
ATOM 1010 C CA . THR A 1 131 ? 13.984 -2.255 -3.774 1.00 93.19 131 THR A CA 1
ATOM 1011 C C . THR A 1 131 ? 14.656 -0.912 -4.074 1.00 93.19 131 THR A C 1
ATOM 1013 O O . THR A 1 131 ? 15.463 -0.826 -4.993 1.00 93.19 131 THR A O 1
ATOM 1016 N N . ARG A 1 132 ? 14.363 0.135 -3.286 1.00 93.81 132 ARG A N 1
ATOM 1017 C CA . ARG A 1 132 ? 15.042 1.440 -3.393 1.00 93.81 132 ARG A CA 1
ATOM 1018 C C . ARG A 1 132 ? 16.537 1.307 -3.122 1.00 93.81 132 ARG A C 1
ATOM 1020 O O . ARG A 1 132 ? 17.334 1.777 -3.920 1.00 93.81 132 ARG A O 1
ATOM 1027 N N . LYS A 1 133 ? 16.918 0.609 -2.047 1.00 94.44 133 LYS A N 1
ATOM 1028 C CA . LYS A 1 133 ? 18.331 0.371 -1.709 1.00 94.44 133 LYS A CA 1
ATOM 1029 C C . LYS A 1 133 ? 19.064 -0.397 -2.809 1.00 94.44 133 LYS A C 1
ATOM 1031 O O . LYS A 1 133 ? 20.172 -0.013 -3.168 1.00 94.44 133 LYS A O 1
ATOM 1036 N N . ASP A 1 134 ? 18.443 -1.441 -3.351 1.00 94.50 134 ASP A N 1
ATOM 1037 C CA . ASP A 1 134 ? 19.024 -2.248 -4.426 1.00 94.50 134 ASP A CA 1
ATOM 1038 C C . ASP A 1 134 ? 19.182 -1.436 -5.721 1.00 94.50 134 ASP A C 1
ATOM 1040 O O . ASP A 1 134 ? 20.188 -1.565 -6.419 1.00 94.50 134 ASP A O 1
ATOM 1044 N N . PHE A 1 135 ? 18.215 -0.565 -6.028 1.00 92.88 135 PHE A N 1
ATOM 1045 C CA . PHE A 1 135 ? 18.290 0.358 -7.160 1.00 92.88 135 PHE A CA 1
ATOM 1046 C C . PHE A 1 135 ? 19.388 1.415 -6.963 1.00 92.88 135 PHE A C 1
ATOM 1048 O O . PHE A 1 135 ? 20.212 1.625 -7.851 1.00 92.88 135 PHE A O 1
ATOM 1055 N N . ASP A 1 136 ? 19.453 2.028 -5.780 1.00 90.88 136 ASP A N 1
ATOM 1056 C CA . ASP A 1 136 ? 20.434 3.062 -5.446 1.00 90.88 136 ASP A CA 1
ATOM 1057 C C . ASP A 1 136 ? 21.871 2.526 -5.390 1.00 90.88 136 ASP A C 1
ATOM 1059 O O . ASP A 1 136 ? 22.817 3.274 -5.640 1.00 90.88 136 ASP A O 1
ATOM 1063 N N . ALA A 1 137 ? 22.057 1.241 -5.089 1.00 94.06 137 ALA A N 1
ATOM 1064 C CA . ALA A 1 137 ? 23.366 0.594 -5.092 1.00 94.06 137 ALA A CA 1
ATOM 1065 C C . ALA A 1 137 ? 23.841 0.167 -6.495 1.00 94.06 137 ALA A C 1
ATOM 1067 O O . ALA A 1 137 ? 25.018 -0.155 -6.662 1.00 94.06 137 ALA A O 1
ATOM 1068 N N . ASN A 1 138 ? 22.954 0.142 -7.497 1.00 94.62 138 ASN A N 1
ATOM 1069 C CA . ASN A 1 138 ? 23.243 -0.392 -8.827 1.00 94.62 138 ASN A CA 1
ATOM 1070 C C . ASN A 1 138 ? 23.267 0.708 -9.904 1.00 94.62 138 ASN A C 1
ATOM 1072 O O . ASN A 1 138 ? 22.234 1.123 -10.431 1.00 94.62 138 ASN A O 1
ATOM 1076 N N . GLU A 1 139 ? 24.473 1.130 -10.285 1.00 93.25 139 GLU A N 1
ATOM 1077 C CA . GLU A 1 139 ? 24.691 2.168 -11.301 1.00 93.25 139 GLU A CA 1
ATOM 1078 C C . GLU A 1 139 ? 24.154 1.794 -12.693 1.00 93.25 139 GLU A C 1
ATOM 1080 O O . GLU A 1 139 ? 23.679 2.664 -13.424 1.00 93.25 139 GLU A O 1
ATOM 1085 N N . ASP A 1 140 ? 24.149 0.508 -13.062 1.00 93.94 140 ASP A N 1
ATOM 1086 C CA . ASP A 1 140 ? 23.556 0.075 -14.331 1.00 93.94 140 ASP A CA 1
ATOM 1087 C C . ASP A 1 140 ? 22.031 0.228 -14.323 1.00 93.94 140 ASP A C 1
ATOM 1089 O O . ASP A 1 140 ? 21.457 0.661 -15.323 1.00 93.94 140 ASP A O 1
ATOM 1093 N N . SER A 1 141 ? 21.371 -0.064 -13.197 1.00 89.56 141 SER A N 1
ATOM 1094 C CA . SER A 1 141 ? 19.925 0.151 -13.048 1.00 89.56 141 SER A CA 1
ATOM 1095 C C . SER A 1 141 ? 19.553 1.625 -13.199 1.00 89.56 141 SER A C 1
ATOM 1097 O O . SER A 1 141 ? 18.587 1.937 -13.900 1.00 89.56 141 SER A O 1
ATOM 1099 N N . LYS A 1 142 ? 20.339 2.533 -12.604 1.00 89.81 142 LYS A N 1
ATOM 1100 C CA . LYS A 1 142 ? 20.149 3.985 -12.754 1.00 89.81 142 LYS A CA 1
ATOM 1101 C C . LYS A 1 142 ? 20.330 4.421 -14.203 1.00 89.81 142 LYS A C 1
ATOM 1103 O O . LYS A 1 142 ? 19.445 5.050 -14.773 1.00 89.81 142 LYS A O 1
ATOM 1108 N N . ARG A 1 143 ? 21.419 3.980 -14.840 1.00 92.25 143 ARG A N 1
ATOM 1109 C CA . ARG A 1 143 ? 21.702 4.281 -16.249 1.00 92.25 143 ARG A CA 1
ATOM 1110 C C . ARG A 1 143 ? 20.585 3.804 -17.178 1.00 92.25 143 ARG A C 1
ATOM 1112 O O . ARG A 1 143 ? 20.217 4.513 -18.110 1.00 92.25 143 ARG A O 1
ATOM 1119 N N . VAL A 1 144 ? 20.050 2.603 -16.955 1.00 92.50 144 VAL A N 1
ATOM 1120 C CA . VAL A 1 144 ? 18.926 2.076 -17.746 1.00 92.50 144 VAL A CA 1
ATOM 1121 C C . VAL A 1 144 ? 17.660 2.897 -17.515 1.00 92.50 144 VAL A C 1
ATOM 1123 O O . VAL A 1 144 ? 16.950 3.169 -18.480 1.00 92.50 144 VAL A O 1
ATOM 1126 N N . ALA A 1 145 ? 17.382 3.311 -16.277 1.00 89.00 145 ALA A N 1
ATOM 1127 C CA . ALA A 1 145 ? 16.227 4.150 -15.975 1.00 89.00 145 ALA A CA 1
ATOM 1128 C C . ALA A 1 145 ? 16.295 5.498 -16.709 1.00 89.00 145 ALA A C 1
ATOM 1130 O O . ALA A 1 145 ? 15.317 5.870 -17.356 1.00 89.00 145 ALA A O 1
ATOM 1131 N N . ASP A 1 146 ? 17.454 6.160 -16.698 1.00 88.19 146 ASP A N 1
ATOM 1132 C CA . ASP A 1 146 ? 17.661 7.442 -17.386 1.00 88.19 146 ASP A CA 1
ATOM 1133 C C . ASP A 1 146 ? 17.484 7.322 -18.908 1.00 88.19 146 ASP A C 1
ATOM 1135 O O . ASP A 1 146 ? 16.894 8.192 -19.549 1.00 88.19 146 ASP A O 1
ATOM 1139 N N . LEU A 1 147 ? 17.965 6.223 -19.502 1.00 92.12 147 LEU A N 1
ATOM 1140 C CA . LEU A 1 147 ? 17.817 5.958 -20.937 1.00 92.12 147 LEU A CA 1
ATOM 1141 C C . LEU A 1 147 ? 16.381 5.580 -21.328 1.00 92.12 147 LEU A C 1
ATOM 1143 O O . LEU A 1 147 ? 15.937 5.913 -22.426 1.00 92.12 147 LEU A O 1
ATOM 1147 N N . ALA A 1 148 ? 15.670 4.855 -20.462 1.00 89.25 148 ALA A N 1
ATOM 1148 C CA . ALA A 1 148 ? 14.305 4.403 -20.717 1.00 89.25 148 ALA A CA 1
ATOM 1149 C C . ALA A 1 148 ? 13.264 5.511 -20.494 1.00 89.25 148 ALA A C 1
ATOM 1151 O O . ALA A 1 148 ? 12.235 5.522 -21.171 1.00 89.25 148 ALA A O 1
ATOM 1152 N N . TYR A 1 149 ? 13.533 6.430 -19.564 1.00 86.12 149 TYR A N 1
ATOM 1153 C CA . TYR A 1 149 ? 12.640 7.523 -19.180 1.00 86.12 149 TYR A CA 1
ATOM 1154 C C . TYR A 1 149 ? 13.380 8.870 -19.2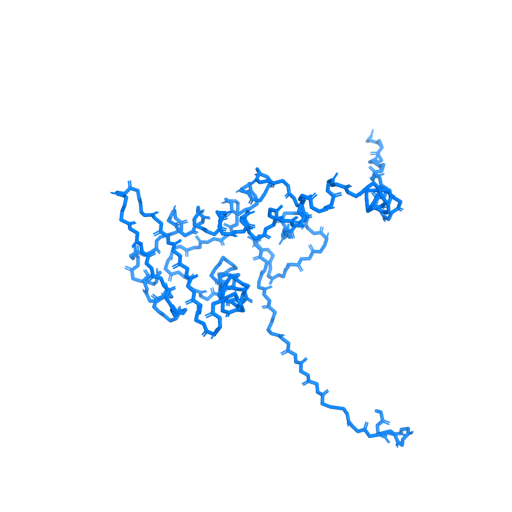17 1.00 86.12 149 TYR A C 1
ATOM 1156 O O . TYR A 1 149 ? 13.599 9.482 -18.168 1.00 86.12 149 TYR A O 1
ATOM 1164 N N . PRO A 1 150 ? 13.772 9.352 -20.410 1.00 83.88 150 PRO A N 1
ATOM 1165 C CA . PRO A 1 150 ? 14.410 10.655 -20.540 1.00 83.88 150 PRO A CA 1
ATOM 1166 C C . PRO A 1 150 ? 13.477 11.759 -20.029 1.00 83.88 150 PRO A C 1
ATOM 1168 O O . PRO A 1 150 ? 12.258 11.678 -20.194 1.00 83.88 150 PRO A O 1
ATOM 1171 N N . ALA A 1 151 ? 14.050 12.797 -19.414 1.00 76.12 151 ALA A N 1
ATOM 1172 C CA . ALA A 1 151 ? 13.278 13.909 -18.870 1.00 76.12 151 ALA A CA 1
ATOM 1173 C C . ALA A 1 151 ? 12.372 14.524 -19.950 1.00 76.12 151 ALA A C 1
ATOM 1175 O O . ALA A 1 151 ? 12.837 14.897 -21.030 1.00 76.12 151 ALA A O 1
ATOM 1176 N N . GLU A 1 152 ? 11.077 14.633 -19.652 1.00 70.81 152 GLU A N 1
ATOM 1177 C CA . GLU A 1 152 ? 10.122 15.271 -20.551 1.00 70.81 152 GLU A CA 1
ATOM 1178 C C . GLU A 1 152 ? 10.495 16.749 -20.714 1.00 70.81 152 GLU A C 1
ATOM 1180 O O . GLU A 1 152 ? 10.454 17.533 -1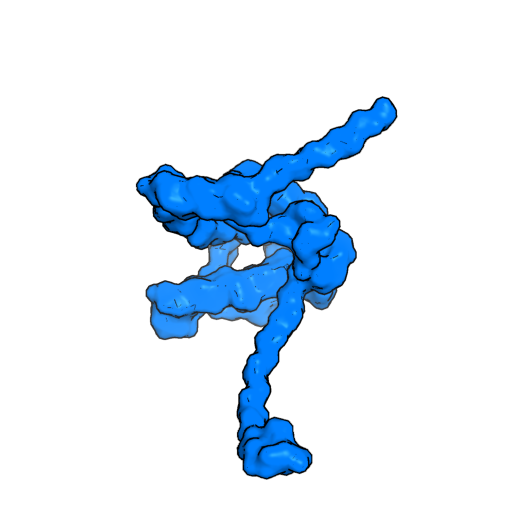9.761 1.00 70.81 152 GLU A O 1
ATOM 1185 N N . VAL A 1 153 ? 10.865 17.140 -21.934 1.00 66.75 153 VAL A N 1
ATOM 1186 C CA . VAL A 1 153 ? 11.038 18.547 -22.294 1.00 66.75 153 VAL A CA 1
ATOM 1187 C C . VAL A 1 153 ? 9.644 19.158 -22.314 1.00 66.75 153 VAL A C 1
ATOM 1189 O O . VAL A 1 153 ? 8.862 18.899 -23.230 1.00 66.75 153 VAL A O 1
ATOM 1192 N N . LYS A 1 154 ? 9.294 19.931 -21.282 1.00 55.22 154 LYS A N 1
ATOM 1193 C CA . LYS A 1 154 ? 8.059 20.716 -21.322 1.00 55.22 154 LYS A CA 1
ATOM 1194 C C . LYS A 1 154 ? 8.164 21.695 -22.496 1.00 55.22 154 LYS A C 1
ATOM 1196 O O . LYS A 1 154 ? 9.171 22.401 -22.561 1.00 55.22 154 LYS A O 1
ATOM 1201 N N . PRO A 1 155 ? 7.185 21.739 -23.417 1.00 54.06 155 PRO A N 1
ATOM 1202 C CA . PRO A 1 155 ? 7.158 22.790 -24.422 1.00 54.06 155 PRO A CA 1
ATOM 1203 C C . PRO A 1 155 ? 7.103 24.142 -23.701 1.00 54.06 155 PRO A C 1
ATOM 1205 O O . PRO A 1 155 ? 6.340 24.294 -22.746 1.00 54.06 155 PRO A O 1
ATOM 1208 N N . GLU A 1 156 ? 7.967 25.071 -24.108 1.00 54.94 156 GLU A N 1
ATOM 1209 C CA . GLU A 1 156 ? 7.925 26.456 -23.636 1.00 54.94 156 GLU A CA 1
ATOM 1210 C C . GLU A 1 156 ? 6.547 27.047 -23.987 1.00 54.94 156 GLU A C 1
ATOM 1212 O O . GLU A 1 156 ? 6.087 26.893 -25.121 1.00 54.94 156 GLU A O 1
ATOM 1217 N N . GLU A 1 157 ? 5.873 27.630 -22.987 1.00 47.25 157 GLU A N 1
ATOM 1218 C CA . GLU A 1 157 ? 4.598 28.356 -23.142 1.00 47.25 157 GLU A CA 1
ATOM 1219 C C . GLU A 1 157 ? 4.771 29.667 -23.918 1.00 47.25 157 GLU A C 1
ATOM 1221 O O . GLU A 1 157 ? 5.786 30.368 -23.690 1.00 47.25 157 GLU A O 1
#

Secondary structure (DSSP, 8-state):
-GGGTPPPPP---PPPPPPSSSSSS--TTSTTT---S--HHHHHHHHHHS---TT--TT-HHHHHIIIIIHHHHHHHHTS---EEEE-TTS-EEEESSHHHHHHHHHTTSS-HHHHHHHHHHHHHHHHHHHHHHHHT-HHHHHHHHHHS----PPP-